Protein AF-A0A2N1QY37-F1 (afdb_monomer_lite)

Structure (mmCIF, N/CA/C/O backbone):
data_AF-A0A2N1QY37-F1
#
_entry.id   AF-A0A2N1QY37-F1
#
loop_
_atom_site.group_PDB
_atom_site.id
_atom_site.type_symbol
_atom_site.label_atom_id
_atom_site.label_alt_id
_atom_site.label_comp_id
_atom_site.label_asym_id
_atom_site.label_entity_id
_atom_site.label_seq_id
_atom_site.pdbx_PDB_ins_code
_atom_site.Cartn_x
_atom_site.Cartn_y
_atom_site.Cartn_z
_atom_site.occupancy
_atom_site.B_iso_or_equiv
_atom_site.auth_seq_id
_atom_site.auth_comp_id
_atom_site.auth_asym_id
_atom_site.auth_atom_id
_atom_site.pdbx_PDB_model_num
ATOM 1 N N . THR A 1 1 ? -2.823 1.534 18.530 1.00 83.62 1 THR A N 1
ATOM 2 C CA . THR A 1 1 ? -3.407 0.180 18.396 1.00 83.62 1 THR A CA 1
ATOM 3 C C . THR A 1 1 ? -4.433 0.211 17.272 1.00 83.62 1 THR A C 1
ATOM 5 O O . THR A 1 1 ? -5.051 1.252 17.094 1.00 83.62 1 THR A O 1
ATOM 8 N N . LEU A 1 2 ? -4.543 -0.848 16.458 1.00 92.31 2 LEU A N 1
ATOM 9 C CA . LEU A 1 2 ? -5.469 -0.934 15.309 1.00 92.31 2 LEU A CA 1
ATOM 10 C C . LEU A 1 2 ? -6.769 -1.644 15.713 1.00 92.31 2 LEU A C 1
ATOM 12 O O . LEU A 1 2 ? -6.728 -2.539 16.557 1.00 92.31 2 LEU A O 1
ATOM 16 N N . ALA A 1 3 ? -7.895 -1.270 15.100 1.00 93.19 3 ALA A N 1
ATOM 17 C CA . ALA A 1 3 ? -9.129 -2.054 15.182 1.00 93.19 3 ALA A CA 1
ATOM 18 C C . ALA A 1 3 ? -9.036 -3.336 14.329 1.00 93.19 3 ALA A C 1
ATOM 20 O O . ALA A 1 3 ? -8.157 -3.464 13.478 1.00 93.19 3 ALA A O 1
ATOM 21 N N . ALA A 1 4 ? -9.949 -4.286 14.550 1.00 91.88 4 ALA A N 1
ATOM 22 C CA . ALA A 1 4 ? -9.907 -5.612 13.923 1.00 91.88 4 ALA A CA 1
ATOM 23 C C . ALA A 1 4 ? -10.009 -5.594 12.383 1.00 91.88 4 ALA A C 1
ATOM 25 O O . ALA A 1 4 ? -9.502 -6.497 11.725 1.00 91.88 4 ALA A O 1
ATOM 26 N N . ASP A 1 5 ? -10.641 -4.574 11.805 1.00 95.00 5 ASP A N 1
ATOM 27 C CA . ASP A 1 5 ? -10.846 -4.397 10.364 1.00 95.00 5 ASP A CA 1
ATOM 28 C C . ASP A 1 5 ? -9.944 -3.308 9.764 1.00 95.00 5 ASP A C 1
ATOM 30 O O . ASP A 1 5 ? -10.173 -2.850 8.641 1.00 95.00 5 ASP A O 1
ATOM 34 N N . GLN A 1 6 ? -8.925 -2.882 10.511 1.00 96.38 6 GLN A N 1
ATOM 35 C CA . GLN A 1 6 ? -8.037 -1.798 10.130 1.00 96.38 6 GLN A CA 1
ATOM 36 C C . GLN A 1 6 ? -6.625 -2.280 9.830 1.00 96.38 6 GLN A C 1
ATOM 38 O O . GLN A 1 6 ? -6.028 -3.080 10.547 1.00 96.38 6 GLN A O 1
ATOM 43 N N . TYR A 1 7 ? -6.053 -1.683 8.794 1.00 96.69 7 TYR A N 1
ATOM 44 C CA . TYR A 1 7 ? -4.709 -1.950 8.322 1.00 96.69 7 TYR A CA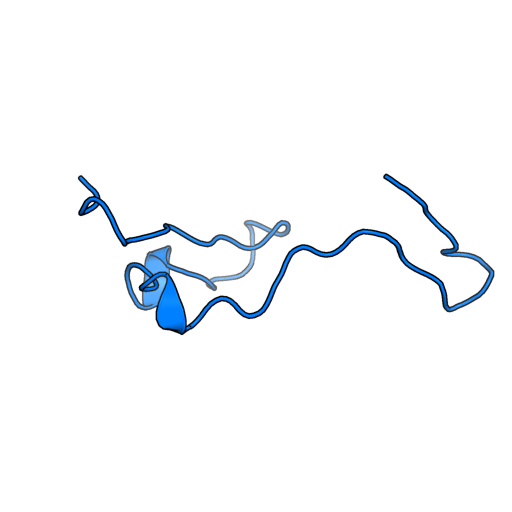 1
ATOM 45 C C . TYR A 1 7 ? -3.896 -0.665 8.352 1.00 96.69 7 TYR A C 1
ATOM 47 O O . TYR A 1 7 ? -4.329 0.384 7.868 1.00 96.69 7 TYR A O 1
ATOM 55 N N . PHE A 1 8 ? -2.692 -0.753 8.905 1.00 95.88 8 PHE A N 1
ATOM 56 C CA . PHE A 1 8 ? -1.696 0.297 8.764 1.00 95.88 8 PHE A CA 1
ATOM 57 C C . PHE A 1 8 ? -0.896 0.040 7.486 1.00 95.88 8 PHE A C 1
ATOM 59 O O . PHE A 1 8 ? -0.183 -0.958 7.390 1.00 95.88 8 PHE A O 1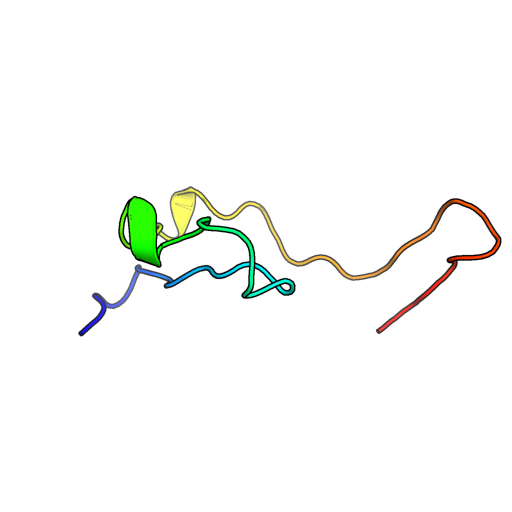
ATOM 66 N N . VAL A 1 9 ? -1.027 0.925 6.500 1.00 95.75 9 VAL A N 1
ATOM 67 C CA . VAL A 1 9 ? -0.357 0.801 5.201 1.00 95.75 9 VAL A CA 1
ATOM 68 C C . VAL A 1 9 ? 0.816 1.764 5.161 1.00 95.75 9 VAL A C 1
ATOM 70 O O . VAL A 1 9 ? 0.680 2.936 5.506 1.00 95.75 9 VAL A O 1
ATOM 73 N N . ALA A 1 10 ? 1.972 1.292 4.715 1.00 95.00 10 ALA A N 1
ATOM 74 C CA . ALA A 1 10 ? 3.150 2.130 4.584 1.00 95.00 10 ALA A CA 1
ATOM 75 C C . ALA A 1 10 ? 3.851 1.889 3.252 1.00 95.00 10 ALA A C 1
ATOM 77 O O . ALA A 1 10 ? 3.784 0.794 2.700 1.00 95.00 10 ALA A O 1
ATOM 78 N N . CYS A 1 11 ? 4.507 2.935 2.758 1.00 93.62 11 CYS A N 1
ATOM 79 C CA . CYS A 1 11 ? 5.293 2.866 1.536 1.00 93.62 11 CYS A CA 1
ATOM 80 C C . CYS A 1 11 ? 6.588 2.080 1.776 1.00 93.62 11 CYS A C 1
ATOM 82 O O . CYS A 1 11 ? 7.124 2.094 2.888 1.00 93.62 11 CYS A O 1
ATOM 84 N N . ASP A 1 12 ? 7.105 1.427 0.738 1.00 93.81 12 ASP A N 1
ATOM 85 C CA . ASP A 1 12 ? 8.413 0.769 0.801 1.00 93.81 12 ASP A CA 1
ATOM 86 C C . ASP A 1 12 ? 9.532 1.802 0.983 1.00 93.81 12 ASP A C 1
ATOM 88 O O . ASP A 1 12 ? 10.406 1.624 1.832 1.00 93.81 12 ASP A O 1
ATOM 92 N N . ASP A 1 13 ? 9.459 2.921 0.253 1.00 94.75 13 ASP A N 1
ATOM 93 C CA . ASP A 1 13 ? 10.345 4.063 0.467 1.00 94.75 13 ASP A CA 1
ATOM 94 C C . ASP A 1 13 ? 9.894 4.866 1.694 1.00 94.75 13 ASP A C 1
ATOM 96 O O . ASP A 1 13 ? 8.872 5.556 1.682 1.00 94.75 13 ASP A O 1
ATOM 100 N N . ARG A 1 14 ? 10.679 4.761 2.769 1.00 90.94 14 ARG A N 1
ATOM 101 C CA . ARG A 1 14 ? 10.416 5.410 4.062 1.00 90.94 14 ARG A CA 1
ATOM 102 C C . ARG A 1 14 ? 10.894 6.856 4.134 1.00 90.94 14 ARG A C 1
ATOM 104 O O . ARG A 1 14 ? 10.574 7.531 5.107 1.00 90.94 14 ARG A O 1
ATOM 111 N N . SER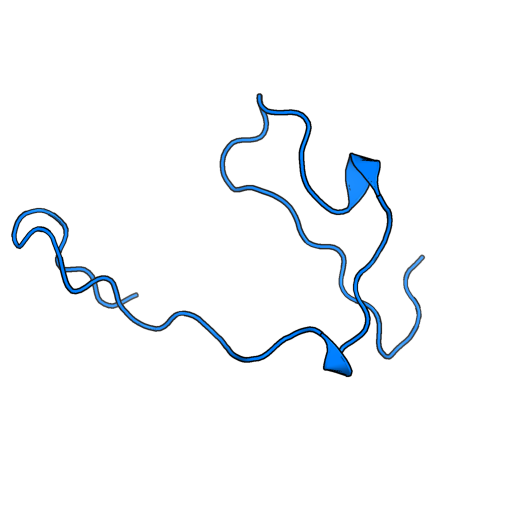 A 1 15 ? 11.650 7.327 3.143 1.00 93.75 15 SER A N 1
ATOM 112 C CA . SER A 1 15 ? 12.076 8.728 3.074 1.00 93.75 15 SER A CA 1
ATOM 113 C C . SER A 1 15 ? 10.939 9.658 2.638 1.00 93.75 15 SER A C 1
ATOM 115 O O . SER A 1 15 ? 10.963 10.852 2.932 1.00 93.75 15 SER A O 1
ATOM 117 N N . ILE A 1 16 ? 9.915 9.103 1.981 1.00 91.44 16 ILE A N 1
ATOM 118 C CA . ILE A 1 16 ? 8.743 9.835 1.507 1.00 91.44 16 ILE A CA 1
ATOM 119 C C . ILE A 1 16 ? 7.668 9.858 2.597 1.00 91.44 16 ILE A C 1
ATOM 121 O O . ILE A 1 16 ? 7.278 8.822 3.141 1.00 91.44 16 ILE A O 1
ATOM 125 N N . LEU A 1 17 ? 7.123 11.046 2.871 1.00 87.56 17 LEU A N 1
ATOM 126 C CA . LEU A 1 17 ? 5.988 11.202 3.776 1.00 87.56 17 LEU A CA 1
ATOM 127 C C . LEU A 1 17 ? 4.690 10.744 3.093 1.00 87.56 17 LEU A C 1
ATOM 129 O O . LEU A 1 17 ? 4.000 11.524 2.439 1.00 87.56 17 LEU A O 1
ATOM 133 N N . ALA A 1 18 ? 4.364 9.462 3.245 1.00 92.88 18 ALA A N 1
ATOM 134 C CA . ALA A 1 18 ? 3.148 8.856 2.715 1.00 92.88 18 ALA A CA 1
ATOM 135 C C . ALA A 1 18 ? 2.642 7.706 3.603 1.00 92.88 18 ALA A C 1
ATOM 137 O O . ALA A 1 18 ? 3.355 7.172 4.452 1.00 92.88 18 ALA A O 1
ATOM 138 N N . GLY A 1 19 ? 1.396 7.290 3.370 1.00 94.31 19 GLY A N 1
ATOM 139 C CA . GLY A 1 19 ? 0.785 6.149 4.053 1.00 94.31 19 GLY A CA 1
ATOM 140 C C . GLY A 1 19 ? 0.054 6.511 5.346 1.00 94.31 19 GLY A C 1
ATOM 141 O O . GLY A 1 19 ? -0.197 7.676 5.656 1.00 94.31 19 GLY A O 1
ATOM 142 N N . SER A 1 20 ? -0.269 5.487 6.128 1.00 95.69 20 SER A N 1
ATOM 143 C CA . SER A 1 20 ? -1.058 5.602 7.352 1.00 95.69 20 SER A CA 1
ATOM 144 C C . SER A 1 20 ? -0.406 6.446 8.446 1.00 95.69 20 SER A C 1
ATOM 146 O O . SER A 1 20 ? -1.097 6.880 9.363 1.00 95.69 20 SER A O 1
ATOM 148 N N . ALA A 1 21 ? 0.895 6.728 8.339 1.00 92.00 21 ALA A N 1
ATOM 149 C CA . ALA A 1 21 ? 1.571 7.693 9.204 1.00 92.00 21 ALA A CA 1
ATOM 150 C C . ALA A 1 21 ? 1.060 9.133 9.003 1.00 92.00 21 ALA A C 1
ATOM 152 O O . ALA A 1 21 ? 1.082 9.915 9.948 1.00 92.00 21 ALA A O 1
ATOM 153 N N . LEU A 1 22 ? 0.591 9.478 7.797 1.00 95.56 22 LEU A N 1
ATOM 154 C CA . LEU A 1 22 ? 0.083 10.812 7.467 1.00 95.56 22 LEU A CA 1
ATOM 155 C C . LEU A 1 22 ? -1.439 10.918 7.638 1.00 95.56 22 LEU A C 1
ATOM 157 O O . LEU A 1 22 ? -1.929 11.919 8.149 1.00 95.56 22 LEU A O 1
ATOM 161 N N . TRP A 1 23 ? -2.190 9.903 7.200 1.00 94.06 23 TRP A N 1
ATOM 162 C CA . TRP A 1 23 ? -3.659 9.963 7.101 1.00 94.06 23 TRP A CA 1
ATOM 163 C C . TRP A 1 23 ? -4.407 8.896 7.924 1.00 94.06 23 TRP A C 1
ATOM 165 O O . TRP A 1 23 ? -5.632 8.815 7.855 1.00 94.06 23 TRP A O 1
ATOM 175 N N . GLY A 1 24 ? -3.705 8.096 8.731 1.00 95.00 24 GLY A N 1
ATOM 176 C CA . GLY A 1 24 ? -4.306 7.094 9.621 1.00 95.00 24 GLY A CA 1
ATOM 177 C C . GLY A 1 24 ? -4.560 5.724 8.970 1.00 95.00 24 GLY A C 1
ATOM 178 O O . GLY A 1 24 ? -4.120 5.463 7.858 1.00 95.00 24 GLY A O 1
ATOM 179 N N . PRO A 1 25 ? -5.213 4.779 9.660 1.00 96.44 25 PRO A N 1
ATOM 180 C CA . PRO A 1 25 ? -5.415 3.419 9.150 1.00 96.44 25 PRO A CA 1
ATOM 181 C C . PRO 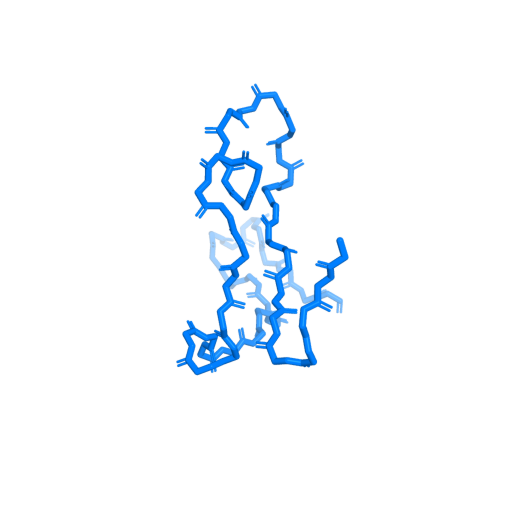A 1 25 ? -6.488 3.301 8.046 1.00 96.44 25 PRO A C 1
ATOM 183 O O . PRO A 1 25 ? -7.416 4.107 7.944 1.00 96.44 25 PRO A O 1
ATOM 186 N N . VAL A 1 26 ? -6.382 2.249 7.226 1.00 96.31 26 VAL A N 1
ATOM 187 C CA . VAL A 1 26 ? -7.333 1.892 6.156 1.00 96.31 26 VAL A CA 1
ATOM 188 C C . VAL A 1 26 ? -8.262 0.778 6.627 1.00 96.31 26 VAL A C 1
ATOM 190 O O . VAL A 1 26 ? -7.794 -0.221 7.159 1.00 96.31 26 VAL A O 1
ATOM 193 N N . GLY A 1 27 ? -9.567 0.916 6.390 1.00 96.44 27 GLY A N 1
ATOM 194 C CA . GLY A 1 27 ? -10.527 -0.168 6.631 1.00 96.44 27 GLY A CA 1
ATOM 195 C C . GLY A 1 27 ? -10.476 -1.243 5.539 1.00 96.44 27 GLY A C 1
ATOM 196 O O . GLY A 1 27 ? -10.257 -0.917 4.371 1.00 96.44 27 GLY A O 1
ATOM 197 N N . SER A 1 28 ? -10.728 -2.502 5.897 1.00 94.44 28 SER A N 1
ATOM 198 C CA . SER A 1 28 ? -10.673 -3.675 5.007 1.00 94.44 28 SER A CA 1
ATOM 199 C C . SER A 1 28 ? -11.425 -3.492 3.682 1.00 94.44 28 SER A C 1
ATOM 201 O O . SER A 1 28 ? -10.893 -3.825 2.629 1.00 94.44 28 SER A O 1
ATOM 203 N N . GLY A 1 29 ? -12.610 -2.872 3.703 1.00 96.44 29 GLY A N 1
ATOM 204 C CA . GLY A 1 29 ? -13.431 -2.630 2.508 1.00 96.44 29 GLY A CA 1
ATOM 205 C C . GLY A 1 29 ? -12.816 -1.678 1.472 1.00 96.44 29 GLY A C 1
ATOM 206 O O . GLY A 1 29 ? -13.320 -1.584 0.358 1.00 96.44 29 GLY A O 1
ATOM 207 N N . ARG A 1 30 ? -11.726 -0.976 1.811 1.00 95.69 30 ARG A N 1
ATOM 208 C CA . ARG A 1 30 ? -10.951 -0.149 0.869 1.00 95.69 30 ARG A CA 1
ATOM 209 C C . ARG A 1 30 ? -9.787 -0.910 0.219 1.00 95.69 30 ARG A C 1
ATOM 211 O O . ARG A 1 30 ? -9.106 -0.348 -0.634 1.00 95.69 30 ARG A O 1
ATOM 218 N N . ILE A 1 31 ? -9.545 -2.166 0.602 1.00 96.31 31 ILE A N 1
ATOM 219 C CA . ILE A 1 31 ? -8.494 -3.019 0.038 1.00 96.31 31 ILE A CA 1
ATOM 220 C C . ILE A 1 31 ? -9.119 -3.932 -1.019 1.00 96.31 31 ILE A C 1
ATOM 222 O O . ILE A 1 31 ? -9.918 -4.804 -0.701 1.00 96.31 31 ILE A O 1
ATOM 226 N N . ILE A 1 32 ? -8.730 -3.751 -2.283 1.00 96.94 32 ILE A N 1
ATOM 227 C CA . ILE A 1 32 ? -9.262 -4.550 -3.401 1.00 96.94 32 ILE A CA 1
ATOM 228 C C . ILE A 1 32 ? -8.587 -5.929 -3.481 1.00 96.94 32 ILE A C 1
ATOM 230 O O . ILE A 1 32 ? -9.242 -6.924 -3.781 1.00 96.94 32 ILE A O 1
ATOM 234 N N . GLY A 1 33 ? -7.277 -6.016 -3.224 1.00 94.94 33 GLY A N 1
ATOM 235 C CA . GLY A 1 33 ? -6.548 -7.279 -3.333 1.00 94.94 33 GLY A CA 1
ATOM 236 C C . GLY A 1 33 ? -5.044 -7.164 -3.099 1.00 94.94 33 GLY A C 1
ATOM 237 O O . GLY A 1 33 ? -4.520 -6.090 -2.806 1.00 94.94 33 GLY A O 1
ATOM 238 N N . ARG A 1 34 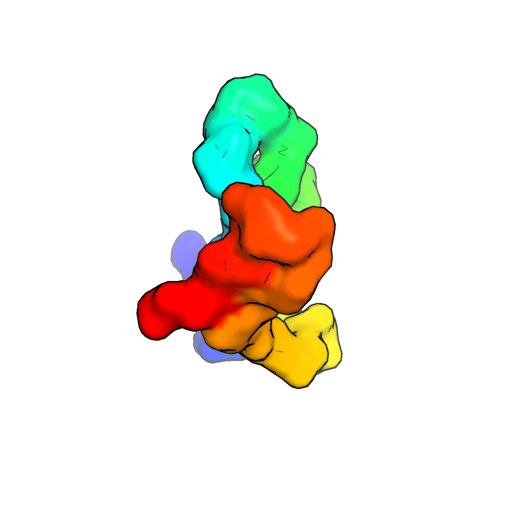? -4.349 -8.301 -3.231 1.00 94.88 34 ARG A N 1
ATOM 239 C CA . ARG A 1 34 ? -2.895 -8.426 -3.047 1.00 94.88 34 ARG A CA 1
ATOM 240 C C . ARG A 1 34 ? -2.179 -8.435 -4.396 1.00 94.88 34 ARG A C 1
ATOM 242 O O . ARG A 1 34 ? -2.569 -9.173 -5.295 1.00 94.88 34 ARG A O 1
ATOM 249 N N . VAL A 1 35 ? -1.096 -7.670 -4.509 1.00 94.31 35 VAL A N 1
ATOM 250 C CA . VAL A 1 35 ? -0.205 -7.708 -5.678 1.00 94.31 35 VAL A CA 1
ATOM 251 C C . VAL A 1 35 ? 0.559 -9.036 -5.689 1.00 94.31 35 VAL A C 1
ATOM 253 O O . VAL A 1 35 ? 1.204 -9.377 -4.699 1.00 94.31 35 VAL A O 1
ATOM 256 N N . ILE A 1 36 ? 0.478 -9.786 -6.795 1.00 95.88 36 ILE A N 1
ATOM 257 C CA . ILE A 1 36 ? 1.080 -11.129 -6.924 1.00 95.88 36 ILE A CA 1
ATOM 258 C C . ILE A 1 36 ? 2.157 -11.241 -8.002 1.00 95.88 36 ILE A C 1
ATOM 260 O O . ILE A 1 36 ? 2.793 -12.278 -8.089 1.00 95.88 36 ILE A O 1
ATOM 264 N N . ALA A 1 37 ? 2.343 -10.236 -8.852 1.00 96.25 37 ALA A N 1
ATOM 265 C CA . ALA A 1 37 ? 3.395 -10.233 -9.862 1.00 96.25 37 ALA A CA 1
ATOM 266 C C . ALA A 1 37 ? 3.587 -8.821 -10.421 1.00 96.25 37 ALA A C 1
ATOM 268 O O . ALA A 1 37 ? 2.665 -8.004 -10.421 1.00 96.25 37 ALA A O 1
ATOM 269 N N . VAL A 1 38 ? 4.776 -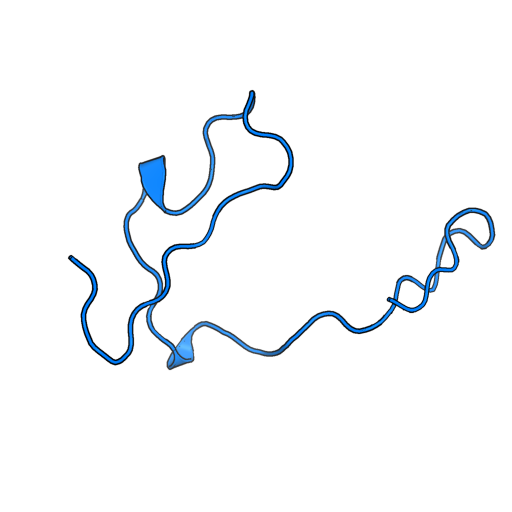8.565 -10.951 1.00 96.31 38 VAL A N 1
ATOM 270 C CA . VAL A 1 38 ? 5.089 -7.439 -11.829 1.00 96.31 38 VAL A CA 1
ATOM 271 C C . VAL A 1 38 ? 5.320 -8.027 -13.207 1.00 96.31 38 VAL A C 1
ATOM 273 O O . VAL A 1 38 ? 6.200 -8.864 -13.359 1.00 96.31 38 VAL A O 1
ATOM 276 N N . TYR A 1 39 ? 4.536 -7.617 -14.200 1.00 95.50 39 TYR A N 1
ATOM 277 C CA . TYR A 1 39 ? 4.635 -8.174 -15.552 1.00 95.50 39 TYR A CA 1
ATOM 278 C C . TYR A 1 39 ? 5.389 -7.263 -16.539 1.00 95.50 39 TYR A C 1
ATOM 280 O O . TYR A 1 39 ? 5.863 -7.745 -17.565 1.00 95.50 39 TYR A O 1
ATOM 288 N N . TRP A 1 40 ? 5.503 -5.957 -16.256 1.00 94.81 40 TRP A N 1
ATOM 289 C CA . TRP A 1 40 ? 6.079 -4.970 -17.178 1.00 94.81 40 TRP A CA 1
ATOM 290 C C . TRP A 1 40 ? 6.806 -3.818 -16.448 1.00 94.81 40 TRP A C 1
ATOM 292 O O . TRP A 1 40 ? 6.375 -3.447 -15.352 1.00 94.81 40 TRP A O 1
ATOM 302 N N . PRO A 1 41 ? 7.858 -3.197 -17.039 1.00 96.38 41 PRO A N 1
ATOM 303 C CA . PRO A 1 41 ? 8.561 -3.588 -18.274 1.00 96.38 41 PRO A CA 1
ATOM 304 C C . PRO A 1 41 ? 9.165 -4.992 -18.189 1.00 96.38 41 PRO A C 1
ATOM 306 O O . PRO A 1 41 ? 9.340 -5.485 -17.075 1.00 96.38 41 PRO A O 1
ATOM 309 N N . PRO A 1 42 ? 9.497 -5.654 -19.319 1.00 93.94 42 PRO A N 1
ATOM 310 C CA . PRO A 1 42 ? 9.984 -7.037 -19.300 1.00 93.94 42 PRO A CA 1
ATOM 311 C C . PRO A 1 42 ? 11.226 -7.206 -18.423 1.00 93.94 42 PRO A C 1
ATOM 313 O O . PRO A 1 42 ? 11.387 -8.218 -17.753 1.00 93.94 42 PRO A O 1
ATOM 316 N N . SER A 1 43 ? 12.060 -6.164 -18.344 1.00 97.06 43 SER A N 1
ATOM 317 C CA . SER A 1 43 ? 13.231 -6.095 -17.463 1.00 97.06 43 SER A CA 1
ATOM 318 C C . SER A 1 43 ? 12.910 -6.114 -15.962 1.00 97.06 43 SER A C 1
ATOM 320 O O . SER A 1 43 ? 13.818 -6.261 -15.150 1.00 97.06 43 SER A O 1
ATOM 322 N N . ARG A 1 44 ? 11.640 -5.952 -15.576 1.00 95.19 44 ARG A N 1
ATOM 323 C CA . ARG A 1 44 ? 11.140 -5.978 -14.195 1.00 95.19 44 ARG A CA 1
ATOM 324 C C . ARG A 1 44 ? 10.163 -7.126 -13.935 1.00 95.19 44 ARG A C 1
ATOM 326 O O . ARG A 1 44 ? 9.499 -7.105 -12.900 1.00 95.19 44 ARG A O 1
ATOM 333 N N . LEU A 1 45 ? 10.052 -8.099 -14.846 1.00 95.25 45 LEU A N 1
ATOM 334 C CA . LEU A 1 45 ? 9.206 -9.272 -14.637 1.00 95.25 45 LEU A CA 1
ATOM 335 C C . LEU A 1 45 ? 9.593 -9.951 -13.313 1.00 95.25 45 LEU A C 1
ATOM 337 O O . LEU A 1 45 ? 10.733 -10.381 -13.138 1.00 95.25 45 LEU A O 1
ATOM 341 N N . LYS A 1 46 ? 8.651 -10.019 -12.370 1.00 94.75 46 LYS A N 1
ATOM 342 C CA . LYS A 1 46 ? 8.866 -10.589 -11.039 1.00 94.75 46 LYS A CA 1
ATOM 343 C C . LYS A 1 46 ? 7.606 -11.281 -10.548 1.00 94.75 46 LYS A C 1
ATOM 345 O O . LYS A 1 46 ? 6.539 -10.677 -10.514 1.00 94.75 46 LYS A O 1
ATOM 350 N N . ILE A 1 47 ? 7.760 -12.517 -10.102 1.00 88.31 47 ILE A N 1
ATOM 351 C CA . ILE A 1 47 ? 6.774 -13.229 -9.291 1.00 88.31 47 ILE A CA 1
ATOM 352 C C . ILE A 1 47 ? 7.408 -13.325 -7.888 1.00 88.31 47 ILE A C 1
ATOM 354 O O . ILE A 1 47 ? 8.598 -13.640 -7.814 1.00 88.31 47 ILE A O 1
ATOM 358 N N . PRO A 1 48 ? 6.707 -12.906 -6.820 1.00 71.44 48 PRO A N 1
ATOM 359 C CA . PRO A 1 48 ? 7.211 -12.911 -5.453 1.00 71.44 48 PRO A CA 1
ATOM 360 C C . PRO A 1 48 ? 7.468 -14.322 -4.924 1.00 71.44 48 PRO A C 1
ATOM 362 O O . PRO A 1 48 ? 6.782 -15.268 -5.375 1.00 71.44 48 PRO A O 1
#

Radius of gyration: 13.98 Å; chains: 1; bounding box: 27×24×38 Å

pLDDT: mean 93.86, std 4.15, range [71.44, 97.06]

Foldseek 3Di:
DDDPQWDFDDDPPPVDPDTCVNVHIDGNVVDPDDDQWDPPDVVRTDGD

Secondary structure (DSSP, 8-state):
---TTEE----S-TTS--SHHHH-PEEGGG-------B--SGGG-B--

Sequence (48 aa):
TLAADQYFVACDDRSILAGSALWGPVGSGRIIGRVIAVYWPPSRLKIP